Protein AF-A0A4R4RI03-F1 (afdb_monomer_lite)

Secondary structure (DSSP, 8-state):
-----TT--PPP-SHHHHHHHHHHHHHHHHHHHHHHHHHHHHS--S-EEESSS--TTTSB-SS-BSSEEEEEETTEEEEE----

Radius of gyration: 15.86 Å; chains: 1; bounding box: 32×26×54 Å

Sequence (84 aa):
MARTDRRIGGYPFDESSGVESLTWRSALDRWLADVAVAVYADVPFHRALIGFEIDEDRDITVNQRYAAVLTPCADGLEYRPATA

Foldseek 3Di:
DDDDDPVDDDQDPDPVSLVVVCVPCVVVLVVVVVVVQVVCVVPNDQKDWAAPPDDPVPQDDPPFHSIWMWGDDPVGTDTDHGDD

pLDDT: mean 80.12, std 15.56, range [46.25, 97.81]

Structure (mmCIF, N/CA/C/O backbone):
data_AF-A0A4R4RI03-F1
#
_entry.id   AF-A0A4R4RI03-F1
#
loop_
_atom_site.group_PDB
_atom_site.id
_atom_site.type_symbol
_atom_site.label_atom_id
_atom_site.label_alt_id
_atom_site.label_comp_id
_atom_site.label_asym_id
_atom_site.label_entity_id
_atom_site.label_seq_id
_atom_site.pdbx_PDB_ins_code
_atom_site.Cartn_x
_atom_site.Cartn_y
_atom_site.Cartn_z
_atom_site.occupancy
_atom_site.B_iso_or_equiv
_atom_site.auth_seq_id
_atom_site.auth_comp_id
_atom_site.auth_asym_id
_atom_site.auth_atom_id
_atom_site.pdbx_PDB_model_num
ATOM 1 N N . MET A 1 1 ? 3.527 -19.926 -37.326 1.00 46.25 1 MET A N 1
ATOM 2 C CA . MET A 1 1 ? 4.273 -18.858 -36.624 1.00 46.25 1 MET A CA 1
ATOM 3 C C . MET A 1 1 ? 3.486 -17.566 -36.758 1.00 46.25 1 MET A C 1
ATOM 5 O O . MET A 1 1 ? 3.308 -17.100 -37.876 1.00 46.25 1 MET A O 1
ATOM 9 N N . ALA A 1 2 ? 2.927 -17.055 -35.661 1.00 47.41 2 ALA A N 1
ATOM 10 C CA . ALA A 1 2 ? 2.191 -15.792 -35.664 1.00 47.41 2 ALA A CA 1
ATOM 11 C C . ALA A 1 2 ? 3.174 -14.612 -35.773 1.00 47.41 2 ALA A C 1
ATOM 13 O O . ALA A 1 2 ? 4.216 -14.621 -35.123 1.00 47.41 2 ALA A O 1
ATOM 14 N N . ARG A 1 3 ? 2.861 -13.619 -36.617 1.00 53.47 3 ARG A N 1
ATOM 15 C CA . ARG A 1 3 ? 3.601 -12.349 -36.701 1.00 53.47 3 ARG A CA 1
ATOM 16 C C . ARG A 1 3 ? 3.380 -11.576 -35.401 1.00 53.47 3 ARG A C 1
ATOM 18 O O . ARG A 1 3 ? 2.276 -11.093 -35.176 1.00 53.47 3 ARG A O 1
ATOM 25 N N . THR A 1 4 ? 4.414 -11.450 -34.577 1.00 60.53 4 THR A N 1
ATOM 26 C CA . THR A 1 4 ? 4.417 -10.544 -33.423 1.00 60.53 4 THR A CA 1
ATOM 27 C C . THR A 1 4 ? 4.435 -9.106 -33.943 1.00 60.53 4 THR A C 1
ATOM 29 O O . THR A 1 4 ? 5.403 -8.684 -34.579 1.00 60.53 4 THR A O 1
ATOM 32 N N . ASP A 1 5 ? 3.341 -8.368 -33.755 1.00 64.81 5 ASP A N 1
ATOM 33 C CA . ASP A 1 5 ? 3.302 -6.927 -34.016 1.00 64.81 5 ASP A CA 1
ATOM 34 C C . ASP A 1 5 ? 4.252 -6.234 -33.030 1.00 64.81 5 ASP A C 1
ATOM 36 O O . ASP A 1 5 ? 4.195 -6.479 -31.831 1.00 64.81 5 ASP A O 1
ATOM 40 N N . ARG A 1 6 ? 5.129 -5.353 -33.516 1.00 59.00 6 ARG A N 1
ATOM 41 C CA . ARG A 1 6 ? 6.116 -4.644 -32.686 1.00 59.00 6 ARG A CA 1
ATOM 42 C C . ARG A 1 6 ? 5.476 -3.681 -31.671 1.00 59.00 6 ARG A C 1
ATOM 44 O O . ARG A 1 6 ? 6.158 -3.217 -30.767 1.00 59.00 6 ARG A O 1
ATOM 51 N N . ARG A 1 7 ? 4.184 -3.376 -31.826 1.00 63.03 7 ARG A N 1
ATOM 52 C CA . ARG A 1 7 ? 3.356 -2.627 -30.865 1.00 63.03 7 ARG A CA 1
ATOM 53 C C . ARG A 1 7 ? 2.737 -3.520 -29.791 1.00 63.03 7 ARG A C 1
ATOM 55 O O . ARG A 1 7 ? 2.214 -3.003 -28.813 1.00 63.03 7 ARG A O 1
ATOM 62 N N . ILE A 1 8 ? 2.753 -4.836 -29.995 1.00 59.25 8 ILE A N 1
ATOM 63 C CA . ILE A 1 8 ? 2.169 -5.834 -29.104 1.00 59.25 8 ILE A CA 1
ATOM 64 C C . ILE A 1 8 ? 3.315 -6.694 -28.570 1.00 59.25 8 ILE A C 1
ATOM 66 O O . ILE A 1 8 ? 3.677 -7.725 -29.133 1.00 59.25 8 ILE A O 1
ATOM 70 N N . GLY A 1 9 ? 3.902 -6.232 -27.473 1.00 59.81 9 GLY A N 1
ATOM 71 C CA . GLY A 1 9 ? 4.798 -7.006 -26.624 1.00 59.81 9 GLY A CA 1
A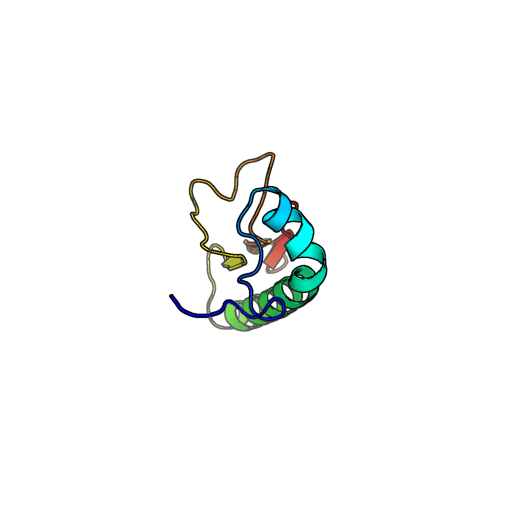TOM 72 C C . GLY A 1 9 ? 4.254 -6.996 -25.202 1.00 59.81 9 GLY A C 1
ATOM 73 O O . GLY A 1 9 ? 3.608 -6.027 -24.801 1.00 59.81 9 GLY A O 1
ATOM 74 N N . GLY A 1 10 ? 4.496 -8.065 -24.444 1.00 61.09 10 GLY A N 1
ATOM 75 C CA . GLY A 1 10 ? 4.395 -7.964 -22.990 1.00 61.09 10 GLY A CA 1
ATOM 76 C C . GLY A 1 10 ? 5.372 -6.897 -22.499 1.00 61.09 10 GLY A C 1
ATOM 77 O O . GLY A 1 10 ? 6.431 -6.709 -23.105 1.00 61.09 10 GLY A O 1
ATOM 78 N N . TYR A 1 11 ? 5.007 -6.188 -21.431 1.00 57.94 11 TYR A N 1
ATOM 79 C CA . TYR A 1 11 ? 5.974 -5.387 -20.682 1.00 57.94 11 TYR A CA 1
ATOM 80 C C . TYR A 1 11 ? 7.174 -6.290 -20.339 1.00 57.94 11 TYR A C 1
ATOM 82 O O . TYR A 1 11 ? 6.947 -7.476 -20.077 1.00 57.94 11 TYR A O 1
ATOM 90 N N . PRO A 1 12 ? 8.431 -5.814 -20.423 1.00 59.28 12 PRO A N 1
ATOM 91 C CA . PRO A 1 12 ? 9.558 -6.638 -20.013 1.00 59.28 12 PRO A CA 1
ATOM 92 C C . PRO A 1 12 ? 9.324 -7.127 -18.574 1.00 59.28 12 PRO A C 1
ATOM 94 O O . PRO A 1 12 ? 8.725 -6.435 -17.755 1.00 59.28 12 PRO A O 1
ATOM 97 N N . PHE A 1 13 ? 9.701 -8.374 -18.305 1.00 61.75 13 PHE A N 1
ATOM 98 C CA . PHE A 1 13 ? 9.609 -9.000 -16.982 1.00 61.75 13 PHE A CA 1
ATOM 99 C C . PHE A 1 13 ? 11.024 -9.334 -16.491 1.00 61.75 13 PHE A C 1
ATOM 101 O O . PHE A 1 13 ? 11.298 -10.446 -16.048 1.00 61.75 13 PHE A O 1
ATOM 108 N N . ASP A 1 14 ? 11.953 -8.396 -16.678 1.00 65.12 14 ASP A N 1
ATOM 109 C CA . ASP A 1 14 ? 13.336 -8.487 -16.200 1.00 65.12 14 ASP A CA 1
ATOM 110 C C . ASP A 1 14 ? 13.550 -7.641 -14.930 1.00 65.12 14 ASP A C 1
ATOM 112 O O . ASP A 1 14 ? 12.653 -6.934 -14.478 1.00 65.12 14 ASP A O 1
ATOM 116 N N . GLU A 1 15 ? 14.738 -7.705 -14.326 1.00 62.03 15 GLU A N 1
ATOM 117 C CA . GLU A 1 15 ? 15.028 -7.004 -13.063 1.00 62.03 15 GLU A CA 1
ATOM 118 C C . GLU A 1 15 ? 14.875 -5.472 -13.174 1.00 62.03 15 GLU A C 1
ATOM 120 O O . GLU A 1 15 ? 14.419 -4.825 -12.230 1.00 62.03 15 GLU A O 1
ATOM 125 N N . SER A 1 16 ? 15.171 -4.879 -14.340 1.00 64.75 16 SER A N 1
ATOM 126 C CA . SER A 1 16 ? 14.948 -3.444 -14.597 1.00 64.75 16 SER A CA 1
ATOM 127 C C . SER A 1 16 ? 13.470 -3.059 -14.596 1.00 64.75 16 SER A C 1
ATOM 129 O O . SER A 1 16 ? 13.115 -1.930 -14.248 1.00 64.75 16 SER A O 1
ATOM 131 N N . SER A 1 17 ? 12.602 -4.012 -14.929 1.00 66.88 17 SER A N 1
ATOM 132 C CA . SER A 1 17 ? 11.161 -3.809 -15.043 1.00 66.88 17 SER A CA 1
ATOM 133 C C . SER A 1 17 ? 10.518 -3.461 -13.697 1.00 66.88 17 SER A C 1
ATOM 135 O O . SER A 1 17 ? 9.523 -2.739 -13.660 1.00 66.88 17 SER A O 1
ATOM 137 N N . GLY A 1 18 ? 11.114 -3.887 -12.575 1.00 71.94 18 GLY A N 1
ATOM 138 C CA . GLY A 1 18 ? 10.684 -3.482 -11.235 1.00 71.94 18 GLY A CA 1
ATOM 139 C C . GLY A 1 18 ? 10.796 -1.968 -11.026 1.00 71.94 18 GLY A C 1
ATOM 140 O O . GLY A 1 18 ? 9.789 -1.309 -10.757 1.00 71.94 18 GLY A O 1
ATOM 141 N N . VAL A 1 19 ? 11.995 -1.407 -11.228 1.00 74.00 19 VAL A N 1
ATOM 142 C CA . VAL A 1 19 ? 12.279 0.035 -11.077 1.00 74.00 19 VAL A CA 1
ATOM 143 C C . VAL A 1 19 ? 11.479 0.860 -12.084 1.00 74.00 19 VAL A C 1
ATOM 145 O O . VAL A 1 19 ? 10.832 1.841 -11.717 1.00 74.00 19 VAL A O 1
ATOM 148 N N . GLU A 1 20 ? 11.490 0.461 -13.357 1.00 79.50 20 GLU A N 1
ATOM 149 C CA . GLU A 1 20 ? 10.786 1.188 -14.414 1.00 79.50 20 GLU A CA 1
ATOM 150 C C . GLU A 1 20 ? 9.272 1.210 -14.182 1.00 79.50 20 GLU A C 1
ATOM 152 O O . GLU A 1 20 ? 8.627 2.238 -14.428 1.00 79.50 20 GLU A O 1
ATOM 157 N N . SER A 1 21 ? 8.710 0.125 -13.632 1.00 78.25 21 SER A N 1
ATOM 158 C CA . SER A 1 21 ? 7.281 0.060 -13.336 1.00 78.25 21 SER A CA 1
ATOM 159 C C . SER A 1 21 ? 6.838 1.097 -12.308 1.00 78.25 21 SER A C 1
ATOM 161 O O . SER A 1 21 ? 5.726 1.613 -12.417 1.00 78.25 21 SER A O 1
ATOM 163 N N . LEU A 1 22 ? 7.706 1.494 -11.366 1.00 84.19 22 LEU A N 1
ATOM 164 C CA . LEU A 1 22 ? 7.361 2.504 -10.363 1.00 84.19 22 LEU A CA 1
ATOM 165 C C . LEU A 1 22 ? 7.020 3.856 -10.993 1.00 84.19 22 LEU A C 1
ATOM 167 O O . LEU A 1 22 ? 6.191 4.581 -10.442 1.00 84.19 22 LEU A O 1
ATOM 171 N N . THR A 1 23 ? 7.574 4.174 -12.166 1.00 86.75 23 THR A N 1
ATOM 172 C CA . THR A 1 23 ? 7.296 5.436 -12.870 1.00 86.75 23 THR A CA 1
ATOM 173 C C . THR A 1 23 ? 5.807 5.606 -13.170 1.00 86.75 23 THR A C 1
ATOM 175 O O . THR A 1 23 ? 5.276 6.709 -13.057 1.00 86.75 23 THR A O 1
ATOM 178 N N . TRP A 1 24 ? 5.113 4.522 -13.524 1.00 84.06 24 TRP A N 1
ATOM 179 C CA . TRP A 1 24 ? 3.681 4.561 -13.824 1.00 84.06 24 TRP A CA 1
ATOM 180 C C . TRP A 1 24 ? 2.821 3.994 -12.687 1.00 84.06 24 TRP A C 1
ATOM 182 O O . TRP A 1 24 ? 1.707 4.471 -12.464 1.00 84.06 24 TRP A O 1
ATOM 192 N N . ARG A 1 25 ? 3.324 3.002 -11.942 1.00 89.31 25 ARG A N 1
ATOM 193 C CA . ARG A 1 25 ? 2.562 2.290 -10.909 1.00 89.31 25 ARG A CA 1
ATOM 194 C C . ARG A 1 25 ? 2.461 3.065 -9.598 1.00 89.31 25 ARG A C 1
ATOM 196 O O . ARG A 1 25 ? 1.473 2.895 -8.900 1.00 89.31 25 ARG A O 1
ATOM 203 N N . SER A 1 26 ? 3.389 3.971 -9.274 1.00 90.19 26 SER A N 1
ATOM 204 C CA . SER A 1 26 ? 3.376 4.673 -7.972 1.00 90.19 26 SER A CA 1
ATOM 205 C C . SER A 1 26 ? 2.061 5.407 -7.674 1.00 90.19 26 SER A C 1
ATOM 207 O O . SER A 1 26 ? 1.603 5.423 -6.533 1.00 90.19 26 SER A O 1
ATOM 209 N N . ALA A 1 27 ? 1.427 6.000 -8.692 1.00 91.50 27 ALA A N 1
ATOM 210 C CA . ALA A 1 27 ? 0.131 6.658 -8.526 1.00 91.50 27 ALA A CA 1
ATOM 211 C C . ALA A 1 27 ? -1.004 5.649 -8.270 1.00 91.50 27 ALA A C 1
ATOM 213 O O . ALA A 1 27 ? -1.899 5.916 -7.469 1.00 91.50 27 ALA A O 1
ATOM 214 N N . LEU A 1 28 ? -0.942 4.478 -8.912 1.00 92.75 28 LEU A N 1
ATOM 215 C CA . LEU A 1 28 ? -1.864 3.370 -8.674 1.00 92.75 28 LEU A CA 1
ATOM 216 C C . LEU A 1 28 ? -1.673 2.784 -7.269 1.00 92.75 28 LEU A C 1
ATOM 218 O O . LEU A 1 28 ? -2.655 2.612 -6.554 1.00 92.75 28 LEU A O 1
ATOM 222 N N . ASP A 1 29 ? -0.428 2.548 -6.848 1.00 94.06 29 ASP A N 1
ATOM 223 C CA . ASP A 1 29 ? -0.100 2.051 -5.508 1.00 94.06 29 ASP A CA 1
ATOM 224 C C . ASP A 1 29 ? -0.613 3.016 -4.432 1.00 94.06 29 ASP A C 1
ATOM 226 O O . ASP A 1 29 ? -1.172 2.595 -3.419 1.00 94.06 29 ASP A O 1
ATOM 230 N N . ARG A 1 30 ? -0.505 4.328 -4.682 1.00 95.88 30 ARG A N 1
ATOM 231 C CA . ARG A 1 30 ? -1.054 5.346 -3.787 1.00 95.88 30 ARG A CA 1
ATOM 232 C C . ARG A 1 30 ? -2.578 5.290 -3.705 1.00 95.88 30 ARG A C 1
ATOM 234 O O . ARG A 1 30 ? -3.117 5.324 -2.604 1.00 95.88 30 ARG A O 1
ATOM 241 N N . TRP A 1 31 ? -3.261 5.189 -4.840 1.00 97.38 31 TRP A N 1
ATOM 242 C CA . TRP A 1 31 ? -4.718 5.063 -4.857 1.00 97.38 31 TRP A CA 1
ATOM 243 C C . TRP A 1 31 ? -5.187 3.789 -4.132 1.00 97.38 31 TRP A C 1
ATOM 245 O O . TRP A 1 31 ? -6.126 3.837 -3.341 1.00 97.38 31 TRP A O 1
ATOM 255 N N . LEU A 1 32 ? -4.491 2.664 -4.324 1.00 96.94 32 LEU A N 1
ATOM 256 C CA . LEU A 1 32 ? -4.754 1.417 -3.597 1.00 96.94 32 LEU A CA 1
ATOM 257 C C . LEU A 1 32 ? -4.501 1.556 -2.089 1.00 96.94 32 LEU A C 1
ATOM 259 O O . LEU A 1 32 ? -5.243 0.985 -1.291 1.00 96.94 32 LEU A O 1
ATOM 263 N N . ALA A 1 33 ? -3.502 2.341 -1.682 1.00 97.25 33 ALA A N 1
ATOM 264 C CA . ALA A 1 33 ? -3.275 2.653 -0.274 1.00 97.25 33 ALA A CA 1
ATOM 265 C C . ALA A 1 33 ? -4.451 3.433 0.334 1.00 97.25 33 ALA A C 1
ATOM 267 O O . ALA A 1 33 ? -4.876 3.117 1.444 1.00 97.25 33 ALA A O 1
ATOM 268 N N . ASP A 1 34 ? -5.025 4.393 -0.396 1.00 97.81 34 ASP A N 1
ATOM 269 C CA . ASP A 1 34 ? -6.209 5.130 0.063 1.00 97.81 34 ASP A CA 1
ATOM 270 C C . ASP A 1 34 ? -7.435 4.197 0.194 1.00 97.81 34 ASP A C 1
ATOM 272 O O . ASP A 1 34 ? -8.195 4.296 1.160 1.00 97.81 34 ASP A O 1
ATOM 276 N N . VAL A 1 35 ? -7.595 3.222 -0.714 1.00 97.56 35 VAL A N 1
ATOM 277 C CA . VAL A 1 35 ? -8.616 2.161 -0.587 1.00 97.56 35 VAL A CA 1
ATOM 278 C C . VAL A 1 35 ? -8.383 1.319 0.668 1.00 97.56 35 VAL A C 1
ATOM 280 O O . VAL A 1 35 ? -9.322 1.063 1.418 1.00 97.56 35 VAL A O 1
ATOM 283 N N . ALA A 1 36 ? -7.142 0.908 0.933 1.00 97.06 36 ALA A N 1
ATOM 284 C CA . ALA A 1 36 ? -6.807 0.123 2.117 1.00 97.06 36 ALA A CA 1
ATOM 285 C C . ALA A 1 36 ? -7.091 0.889 3.423 1.00 97.06 36 ALA A C 1
ATOM 287 O O . ALA A 1 36 ? -7.575 0.290 4.381 1.00 97.06 36 ALA A O 1
ATOM 288 N N . VAL A 1 37 ? -6.864 2.207 3.450 1.00 97.06 37 VAL A N 1
ATOM 289 C CA . VAL A 1 37 ? -7.252 3.076 4.576 1.00 97.06 37 VAL A CA 1
ATOM 290 C C . VAL A 1 37 ? -8.764 3.067 4.789 1.00 97.06 37 VAL A C 1
ATOM 292 O O . VAL A 1 37 ? -9.211 2.903 5.923 1.00 97.06 37 VAL A O 1
ATOM 295 N N . ALA A 1 38 ? -9.552 3.196 3.719 1.00 97.12 38 ALA A N 1
ATOM 296 C CA . ALA A 1 38 ? -11.008 3.147 3.817 1.00 97.12 38 ALA A CA 1
ATOM 297 C C . ALA A 1 38 ? -11.500 1.782 4.327 1.00 97.12 38 ALA A C 1
ATOM 299 O O . ALA A 1 38 ? -12.322 1.730 5.234 1.00 97.12 38 ALA A O 1
ATOM 300 N N . VAL A 1 39 ? -10.945 0.681 3.809 1.00 97.00 39 VAL A N 1
ATOM 301 C CA . VAL A 1 39 ? -11.282 -0.679 4.261 1.00 97.00 39 VAL A CA 1
ATOM 302 C C . VAL A 1 39 ? -10.925 -0.883 5.732 1.00 97.00 39 VAL A C 1
ATOM 304 O O . VAL A 1 39 ? -11.712 -1.465 6.469 1.00 97.00 39 VAL A O 1
ATOM 307 N N . TYR A 1 40 ? -9.768 -0.389 6.178 1.00 96.25 40 TYR A N 1
ATOM 308 C CA . TYR A 1 40 ? -9.311 -0.551 7.560 1.00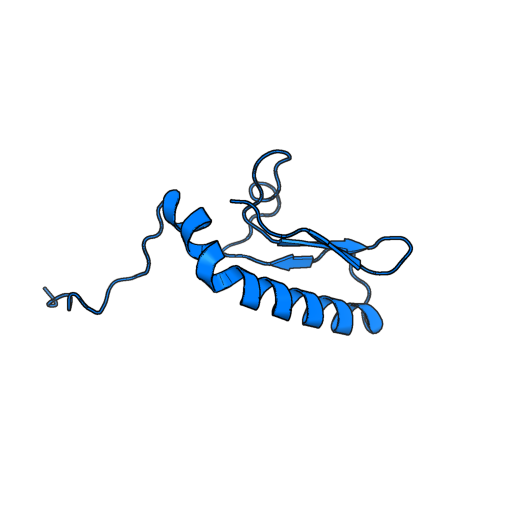 96.25 40 TYR A CA 1
ATOM 309 C C . TYR A 1 40 ? -10.226 0.124 8.586 1.00 96.25 40 TYR A C 1
ATOM 311 O O . TYR A 1 40 ? -10.328 -0.355 9.715 1.00 96.25 40 TYR A O 1
ATOM 319 N N . ALA A 1 41 ? -10.900 1.213 8.202 1.00 94.62 41 ALA A N 1
ATOM 320 C CA . ALA A 1 41 ? -11.867 1.888 9.063 1.00 94.62 41 ALA A CA 1
ATOM 321 C C . ALA A 1 41 ? -13.049 0.977 9.448 1.00 94.62 41 ALA A C 1
ATOM 323 O O . ALA A 1 41 ? -13.568 1.097 10.556 1.00 94.62 41 ALA A O 1
ATOM 324 N N . ASP A 1 42 ? -13.423 0.046 8.565 1.00 97.06 42 ASP A N 1
ATOM 325 C CA . ASP A 1 42 ? -14.513 -0.908 8.786 1.00 97.06 42 ASP A CA 1
ATOM 326 C C . ASP A 1 42 ? -14.008 -2.292 9.233 1.00 97.06 42 ASP A C 1
ATOM 328 O O . ASP A 1 42 ? -14.633 -2.957 10.062 1.00 97.06 42 ASP A O 1
ATOM 332 N N . VAL A 1 43 ? -12.876 -2.744 8.683 1.00 96.50 43 VAL A N 1
ATOM 333 C CA . VAL A 1 43 ? -12.315 -4.085 8.887 1.00 96.50 43 VAL A CA 1
ATOM 334 C C . VAL A 1 43 ? -10.807 -3.993 9.150 1.00 96.50 43 VAL A C 1
ATOM 336 O O . VAL A 1 43 ? -10.008 -3.974 8.207 1.00 96.50 43 VAL A O 1
ATOM 339 N N . PRO A 1 44 ? -10.383 -3.975 10.427 1.00 94.12 44 PRO A N 1
ATOM 340 C CA . PRO A 1 44 ? -8.970 -3.913 10.774 1.00 94.12 44 PRO A CA 1
ATOM 341 C C . PRO A 1 44 ? -8.184 -5.134 10.276 1.00 94.12 44 PRO A C 1
ATOM 343 O O . PRO A 1 44 ? -8.599 -6.279 10.458 1.00 94.12 44 PRO A O 1
ATOM 346 N N . PHE A 1 45 ? -7.000 -4.892 9.714 1.00 94.38 45 PHE A N 1
ATOM 347 C CA . PHE A 1 45 ? -6.053 -5.918 9.272 1.00 94.38 45 PHE A CA 1
ATOM 348 C C . PHE A 1 45 ? -4.658 -5.667 9.846 1.00 94.38 45 PHE A C 1
ATOM 350 O O . PHE A 1 45 ? -4.301 -4.550 10.200 1.00 94.38 45 PHE A O 1
ATOM 357 N N . HIS A 1 46 ? -3.834 -6.708 9.938 1.00 92.44 46 HIS A N 1
ATOM 358 C CA . HIS A 1 46 ? -2.474 -6.564 10.476 1.00 92.44 46 HIS A CA 1
ATOM 359 C C . HIS A 1 46 ? -1.498 -5.981 9.455 1.00 92.44 46 HIS A C 1
ATOM 361 O O . HIS A 1 46 ? -0.486 -5.392 9.833 1.00 92.44 46 HIS A O 1
ATOM 367 N N . ARG A 1 47 ? -1.792 -6.149 8.162 1.00 91.38 47 ARG A N 1
ATOM 368 C CA . ARG A 1 47 ? -0.952 -5.673 7.070 1.00 91.38 47 ARG A CA 1
ATOM 369 C C . ARG A 1 47 ? -1.697 -5.673 5.737 1.00 91.38 47 ARG A C 1
ATOM 371 O O . ARG A 1 47 ? -2.527 -6.549 5.517 1.00 91.38 47 ARG A O 1
ATOM 378 N N . ALA A 1 48 ? -1.342 -4.748 4.848 1.00 92.94 48 ALA A N 1
ATOM 379 C CA . ALA A 1 48 ? -1.692 -4.808 3.429 1.00 92.94 48 ALA A CA 1
ATOM 380 C C . ALA A 1 48 ? -0.442 -4.657 2.550 1.00 92.94 48 ALA A C 1
ATOM 382 O O . ALA A 1 48 ? 0.497 -3.939 2.908 1.00 92.94 48 ALA A O 1
ATOM 383 N N . LEU A 1 49 ? -0.445 -5.347 1.408 1.00 91.62 49 LEU A N 1
ATOM 384 C CA . LEU A 1 49 ? 0.651 -5.416 0.444 1.00 91.62 49 LEU A CA 1
ATOM 385 C C . LEU A 1 49 ? 0.149 -5.030 -0.944 1.00 91.62 49 LEU A C 1
ATOM 387 O O . LEU A 1 49 ? -0.922 -5.472 -1.354 1.00 91.62 49 LEU A O 1
ATOM 391 N N . ILE A 1 50 ? 0.919 -4.213 -1.658 1.00 90.88 50 ILE A N 1
ATOM 392 C CA . ILE A 1 50 ? 0.553 -3.702 -2.981 1.00 90.88 50 ILE A CA 1
ATOM 393 C C . ILE A 1 50 ? 1.736 -3.883 -3.933 1.00 90.88 50 ILE A C 1
ATOM 395 O O . ILE A 1 50 ? 2.814 -3.347 -3.690 1.00 90.88 50 ILE A O 1
ATOM 399 N N . GLY A 1 51 ? 1.545 -4.618 -5.026 1.00 84.38 51 GLY A N 1
ATOM 400 C CA . GLY A 1 51 ? 2.567 -4.839 -6.050 1.00 84.38 51 GLY A CA 1
ATOM 401 C C . GLY A 1 51 ? 2.228 -6.023 -6.955 1.00 84.38 51 GLY A C 1
ATOM 402 O O . GLY A 1 51 ? 1.104 -6.526 -6.928 1.00 84.38 51 GLY A O 1
ATOM 403 N N . PHE A 1 52 ? 3.187 -6.448 -7.778 1.00 78.44 52 PHE A N 1
ATOM 404 C CA . PHE A 1 52 ? 3.032 -7.615 -8.652 1.00 78.44 52 PHE A CA 1
ATOM 405 C C . PHE A 1 52 ? 3.452 -8.888 -7.930 1.00 78.44 52 PHE A C 1
ATOM 407 O O . PHE A 1 52 ? 4.496 -8.878 -7.296 1.00 78.44 52 PHE A O 1
ATOM 414 N N . GLU A 1 53 ? 2.655 -9.953 -8.073 1.00 71.56 53 GLU A N 1
ATOM 415 C CA . GLU A 1 53 ? 3.015 -11.329 -7.680 1.00 71.56 53 GLU A CA 1
ATOM 416 C C . GLU A 1 53 ? 3.676 -11.436 -6.297 1.00 71.56 53 GLU A C 1
ATOM 418 O O . GLU A 1 53 ? 4.687 -12.107 -6.137 1.00 71.56 53 GLU A O 1
ATOM 423 N N . ILE A 1 54 ? 3.082 -10.760 -5.308 1.00 74.94 54 ILE A N 1
ATOM 424 C CA . ILE A 1 54 ? 3.650 -10.627 -3.966 1.00 74.94 54 ILE A CA 1
ATOM 425 C C . ILE A 1 54 ? 3.895 -11.994 -3.312 1.00 74.94 54 ILE A C 1
ATOM 427 O O . ILE A 1 54 ? 2.951 -12.727 -3.012 1.00 74.94 54 ILE A O 1
ATOM 431 N N . ASP A 1 55 ? 5.158 -12.271 -3.011 1.00 74.44 55 ASP A N 1
ATOM 432 C CA . ASP A 1 55 ? 5.642 -13.320 -2.121 1.00 74.44 55 ASP A CA 1
ATOM 433 C C . ASP A 1 55 ? 6.102 -12.666 -0.807 1.00 74.44 55 ASP A C 1
ATOM 435 O O . ASP A 1 55 ? 7.128 -11.983 -0.746 1.00 74.44 55 ASP A O 1
ATOM 439 N N . GLU A 1 56 ? 5.322 -12.839 0.265 1.00 66.88 56 GLU A N 1
ATOM 440 C CA . GLU A 1 56 ? 5.553 -12.144 1.539 1.00 66.88 56 GLU A CA 1
ATOM 441 C C . GLU A 1 56 ? 6.936 -12.410 2.151 1.00 66.88 56 GLU A C 1
ATOM 443 O O . GLU A 1 56 ? 7.490 -11.512 2.794 1.00 66.88 56 GLU A O 1
ATOM 448 N N . ASP A 1 57 ? 7.494 -13.604 1.927 1.00 63.47 57 ASP A N 1
ATOM 449 C CA . ASP A 1 57 ? 8.779 -14.033 2.484 1.00 63.47 57 ASP A CA 1
ATOM 450 C C . ASP A 1 57 ? 9.971 -13.457 1.701 1.00 63.47 57 ASP A C 1
ATOM 452 O O . ASP A 1 57 ? 11.074 -13.331 2.243 1.00 63.47 57 ASP A O 1
ATOM 456 N N . ARG A 1 58 ? 9.768 -13.097 0.425 1.00 61.16 58 ARG A N 1
ATOM 457 C CA . ARG A 1 58 ? 10.842 -12.682 -0.495 1.00 61.16 58 ARG A CA 1
ATOM 458 C C . ARG A 1 58 ? 10.786 -11.201 -0.873 1.00 61.16 58 ARG A C 1
ATOM 460 O O . ARG A 1 58 ? 11.842 -10.601 -1.064 1.00 61.16 58 ARG A O 1
ATOM 467 N N . ASP A 1 59 ? 9.602 -10.589 -0.909 1.00 58.91 59 ASP A N 1
ATOM 468 C CA . ASP A 1 59 ? 9.407 -9.241 -1.475 1.00 58.91 59 ASP A CA 1
ATOM 469 C C . ASP A 1 59 ? 9.519 -8.089 -0.474 1.00 58.91 59 ASP A C 1
ATOM 471 O O . ASP A 1 59 ? 9.514 -6.912 -0.859 1.00 58.91 59 ASP A O 1
ATOM 475 N N . ILE A 1 60 ? 9.632 -8.400 0.820 1.00 60.12 60 ILE A N 1
ATOM 476 C CA . ILE A 1 60 ? 9.844 -7.407 1.877 1.00 60.12 60 ILE A CA 1
ATOM 477 C C . ILE A 1 60 ? 11.090 -7.767 2.684 1.00 60.12 60 ILE A C 1
ATOM 479 O O . ILE A 1 60 ? 11.031 -8.063 3.877 1.00 60.12 60 ILE A O 1
ATOM 483 N N . THR A 1 61 ? 12.250 -7.710 2.033 1.00 56.25 61 THR A N 1
ATOM 484 C CA . TH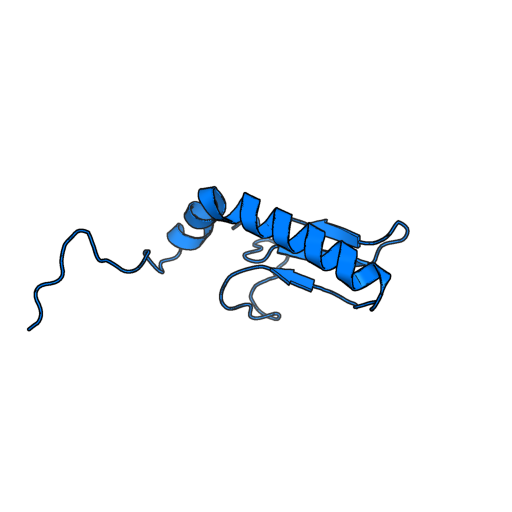R A 1 61 ? 13.534 -7.732 2.744 1.00 56.25 61 THR A CA 1
ATOM 485 C C . THR A 1 61 ? 13.910 -6.319 3.206 1.00 56.25 61 THR A C 1
ATOM 487 O O . THR A 1 61 ? 13.354 -5.320 2.750 1.00 56.25 61 THR A O 1
ATOM 490 N N . VAL A 1 62 ? 14.842 -6.206 4.160 1.00 56.16 62 VAL A N 1
ATOM 491 C CA . VAL A 1 62 ? 15.207 -4.923 4.801 1.00 56.16 62 VAL A CA 1
ATOM 492 C C . VAL A 1 62 ? 15.775 -3.894 3.805 1.00 56.16 62 VAL A C 1
ATOM 494 O O . VAL A 1 62 ? 15.659 -2.697 4.054 1.00 56.16 62 VAL A O 1
ATOM 497 N N . ASN A 1 63 ? 16.336 -4.343 2.675 1.00 54.47 63 ASN A N 1
ATOM 498 C CA . ASN A 1 63 ? 17.100 -3.493 1.754 1.00 54.47 63 ASN A CA 1
ATOM 499 C C . ASN A 1 63 ? 16.459 -3.286 0.371 1.00 54.47 63 ASN A C 1
ATOM 501 O O . ASN A 1 63 ? 16.832 -2.331 -0.302 1.00 54.47 63 ASN A O 1
ATOM 505 N N . GLN A 1 64 ? 15.517 -4.135 -0.047 1.00 61.25 64 GLN A N 1
ATOM 506 C CA . GLN A 1 64 ? 14.780 -3.999 -1.308 1.00 61.25 64 GLN A CA 1
ATOM 507 C C . GLN A 1 64 ? 13.318 -4.338 -1.068 1.00 61.25 64 GLN A C 1
ATOM 509 O O . GLN A 1 64 ? 12.994 -5.369 -0.471 1.00 61.25 64 GLN A O 1
ATOM 514 N N . ARG A 1 65 ? 12.436 -3.440 -1.511 1.00 70.75 65 ARG A N 1
ATOM 515 C CA . ARG A 1 65 ? 11.000 -3.582 -1.314 1.00 70.75 65 ARG A CA 1
ATOM 516 C C . ARG A 1 65 ? 10.273 -3.383 -2.637 1.00 70.75 65 ARG A C 1
ATOM 518 O O . ARG A 1 65 ? 10.039 -2.253 -3.069 1.00 70.75 65 ARG A O 1
ATOM 525 N N . TYR A 1 66 ? 9.877 -4.495 -3.245 1.00 77.38 66 TYR A N 1
ATOM 526 C CA . TYR A 1 66 ? 9.137 -4.508 -4.510 1.00 77.38 66 TYR A CA 1
ATOM 527 C C . TYR A 1 66 ? 7.640 -4.202 -4.332 1.00 77.38 66 TYR A C 1
ATOM 529 O O . TYR A 1 66 ? 6.965 -3.793 -5.285 1.00 77.38 66 TYR A O 1
ATOM 537 N N . ALA A 1 67 ? 7.146 -4.325 -3.094 1.00 86.06 67 ALA A N 1
ATOM 538 C CA . ALA A 1 67 ? 5.767 -4.067 -2.696 1.00 86.06 67 ALA A CA 1
ATOM 539 C C . ALA A 1 67 ? 5.625 -2.795 -1.846 1.00 86.06 67 ALA A C 1
ATOM 541 O O . ALA A 1 67 ? 6.391 -2.577 -0.913 1.00 86.06 67 ALA A O 1
ATOM 542 N N . ALA A 1 68 ? 4.599 -1.980 -2.068 1.00 89.88 68 ALA A N 1
ATOM 543 C CA . ALA A 1 68 ? 4.210 -1.008 -1.055 1.00 89.88 68 ALA A CA 1
ATOM 544 C C . ALA A 1 68 ? 3.515 -1.728 0.112 1.00 89.88 68 ALA A C 1
ATOM 546 O O . ALA A 1 68 ? 2.863 -2.760 -0.065 1.00 89.88 68 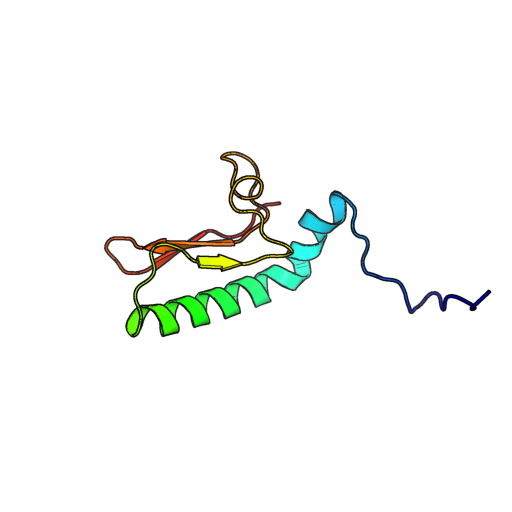ALA A O 1
ATOM 547 N N . VAL A 1 69 ? 3.683 -1.202 1.321 1.00 92.25 69 VAL A N 1
ATOM 548 C CA . VAL A 1 69 ? 3.217 -1.832 2.559 1.00 92.25 69 VAL A CA 1
ATOM 549 C C . VAL A 1 69 ? 2.388 -0.830 3.347 1.00 92.25 69 VAL A C 1
ATOM 551 O O . VAL A 1 69 ? 2.816 0.308 3.534 1.00 92.25 69 VAL A O 1
ATOM 554 N N . LEU A 1 70 ? 1.238 -1.272 3.856 1.00 95.00 70 LEU A N 1
ATOM 555 C CA . LEU A 1 70 ? 0.524 -0.582 4.925 1.00 95.00 70 LEU A CA 1
ATOM 556 C C . LEU A 1 70 ? 0.570 -1.422 6.198 1.00 95.00 70 LEU A C 1
ATOM 558 O O . LEU A 1 70 ? 0.227 -2.607 6.178 1.00 95.00 70 LEU A O 1
ATOM 562 N N . THR A 1 71 ? 0.974 -0.800 7.303 1.00 95.06 71 THR A N 1
ATOM 563 C CA . THR A 1 71 ? 0.985 -1.418 8.637 1.00 95.06 71 THR A CA 1
ATOM 564 C C . THR A 1 71 ? 0.257 -0.537 9.645 1.00 95.06 71 THR A C 1
ATOM 566 O O . THR A 1 71 ? 0.476 0.677 9.629 1.00 95.06 71 THR A O 1
ATOM 569 N N . PRO A 1 72 ? -0.564 -1.112 10.543 1.00 95.75 72 PRO A N 1
ATOM 570 C CA . PRO A 1 72 ? -1.152 -0.368 11.647 1.00 95.75 72 PRO A CA 1
ATOM 571 C C . PRO A 1 72 ? -0.104 0.335 12.510 1.00 95.75 72 PRO A C 1
ATOM 573 O O . PRO A 1 72 ? 0.940 -0.233 12.834 1.00 95.75 72 PRO A O 1
ATOM 576 N N . CYS A 1 73 ? -0.409 1.566 12.906 1.00 93.50 73 CYS A N 1
ATOM 577 C CA . CYS A 1 73 ? 0.346 2.369 13.859 1.00 93.50 73 CYS A CA 1
ATOM 578 C C . CYS A 1 73 ? -0.620 3.073 14.830 1.00 93.50 73 CYS A C 1
ATOM 580 O O . CYS A 1 73 ? -1.836 2.907 14.738 1.00 93.50 73 CYS A O 1
ATOM 582 N N . ALA A 1 74 ? -0.088 3.852 15.776 1.00 90.56 74 ALA A N 1
ATOM 583 C CA . ALA A 1 74 ? -0.907 4.561 16.764 1.00 90.56 74 ALA A CA 1
ATOM 584 C C . ALA A 1 74 ? -1.947 5.505 16.126 1.00 90.56 74 ALA A C 1
ATOM 586 O O . ALA A 1 74 ? -3.038 5.660 16.668 1.00 90.56 74 ALA A O 1
ATOM 58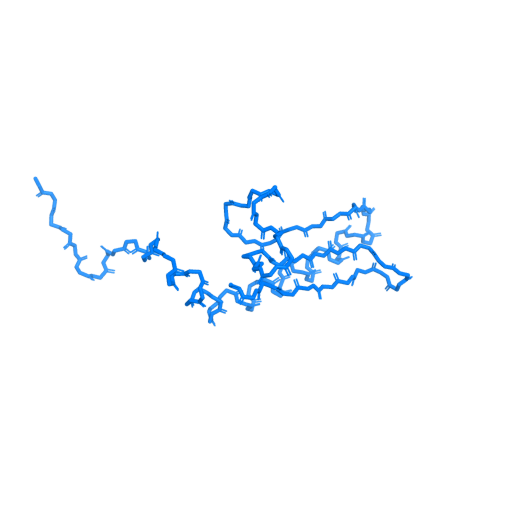7 N N . ASP A 1 75 ? -1.629 6.071 14.958 1.00 88.75 75 ASP A N 1
ATOM 588 C CA . ASP A 1 75 ? -2.440 7.082 14.270 1.00 88.75 75 ASP A CA 1
ATOM 589 C C . ASP A 1 75 ? -3.239 6.522 13.072 1.00 88.75 75 ASP A C 1
ATOM 591 O O . ASP A 1 75 ? -3.753 7.285 12.254 1.00 88.75 75 ASP A O 1
ATOM 595 N N . GLY A 1 76 ? -3.348 5.193 12.936 1.00 91.88 76 GLY A N 1
ATOM 596 C CA . GLY A 1 76 ? -4.075 4.537 11.844 1.00 91.88 76 GLY A CA 1
ATOM 597 C C . GLY A 1 76 ? -3.188 3.585 11.048 1.00 91.88 76 GLY A C 1
ATOM 598 O O . GLY A 1 76 ? -2.733 2.578 11.584 1.00 91.88 76 GLY A O 1
ATOM 599 N N . LEU A 1 77 ? -2.962 3.880 9.767 1.00 96.31 77 LEU A N 1
ATOM 600 C CA . LEU A 1 77 ? -2.081 3.095 8.901 1.00 96.31 77 LEU A CA 1
ATOM 601 C C . LEU A 1 77 ? -0.875 3.919 8.456 1.00 96.31 77 LEU A C 1
ATOM 603 O O . LEU A 1 77 ? -1.013 5.020 7.924 1.00 96.31 77 LEU A O 1
ATOM 607 N N . GLU A 1 78 ? 0.311 3.340 8.598 1.00 95.75 78 GLU A N 1
ATOM 608 C CA . GLU A 1 78 ? 1.539 3.863 8.014 1.00 95.75 78 GLU A CA 1
ATOM 609 C C . GLU A 1 78 ? 1.720 3.280 6.607 1.00 95.75 78 GLU A C 1
ATOM 611 O O . GLU A 1 78 ? 1.862 2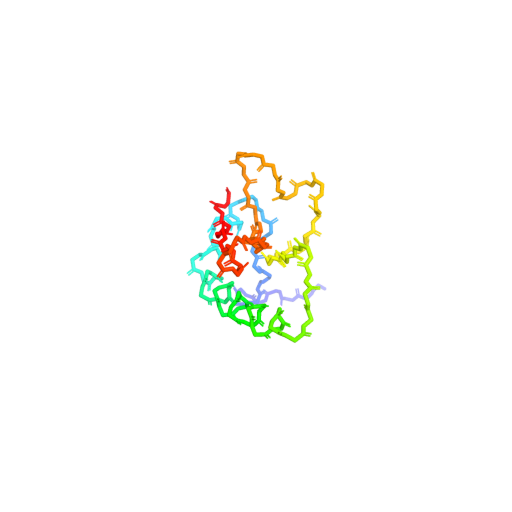.067 6.448 1.00 95.75 78 GLU A O 1
ATOM 616 N N . TYR A 1 79 ? 1.735 4.142 5.587 1.00 94.94 79 TYR A N 1
ATOM 617 C CA . TYR A 1 79 ? 2.043 3.758 4.210 1.00 94.94 79 TYR A CA 1
ATOM 618 C C . TYR A 1 79 ? 3.540 3.879 3.935 1.00 94.94 79 TYR A C 1
ATOM 620 O O . TYR A 1 79 ? 4.123 4.955 4.083 1.00 94.94 79 TYR A O 1
ATOM 628 N N . ARG A 1 80 ? 4.151 2.793 3.462 1.00 92.81 80 ARG A N 1
ATOM 629 C CA . ARG A 1 80 ? 5.541 2.765 3.011 1.00 92.81 80 ARG A CA 1
ATOM 630 C C . ARG A 1 80 ? 5.591 2.341 1.540 1.00 92.81 80 ARG A C 1
ATOM 632 O O . ARG A 1 80 ? 5.207 1.209 1.244 1.00 92.81 80 ARG A O 1
ATOM 639 N N . PRO A 1 81 ? 6.061 3.201 0.622 1.00 91.25 81 PRO A N 1
ATOM 640 C CA . PRO A 1 81 ? 6.069 2.888 -0.804 1.00 91.25 81 PRO A CA 1
ATOM 641 C C . PRO A 1 81 ? 7.053 1.759 -1.147 1.00 91.25 81 PRO A C 1
ATOM 643 O O . PRO A 1 81 ? 7.978 1.467 -0.380 1.00 91.25 81 PRO A O 1
ATOM 646 N N . ALA A 1 82 ? 6.848 1.149 -2.316 1.00 88.00 82 ALA A N 1
ATOM 647 C CA . ALA A 1 82 ? 7.847 0.305 -2.965 1.00 88.00 82 ALA A CA 1
ATOM 648 C C . ALA A 1 82 ? 9.055 1.156 -3.394 1.00 88.00 82 ALA A C 1
ATOM 650 O O . ALA A 1 82 ? 8.894 2.317 -3.775 1.00 88.00 82 ALA A O 1
ATOM 651 N N . THR A 1 83 ? 10.255 0.585 -3.329 1.00 81.44 83 THR A N 1
ATOM 652 C CA . THR A 1 83 ? 11.518 1.286 -3.626 1.00 81.44 83 THR A CA 1
ATOM 653 C C . THR A 1 83 ? 12.302 0.682 -4.788 1.00 81.44 83 THR A C 1
ATOM 655 O O . THR A 1 83 ? 13.240 1.328 -5.248 1.00 81.44 83 THR A O 1
ATOM 658 N N . ALA A 1 84 ? 11.880 -0.499 -5.264 1.00 68.19 84 ALA A N 1
ATOM 659 C CA . ALA A 1 84 ? 12.620 -1.380 -6.171 1.00 68.19 84 ALA A CA 1
ATOM 660 C C . ALA A 1 84 ? 13.967 -1.880 -5.611 1.00 68.19 84 ALA A C 1
ATOM 662 O O . ALA A 1 84 ? 14.334 -1.482 -4.477 1.00 68.19 84 ALA A O 1
#